Protein AF-Q6DFZ6-F1 (afdb_monomer)

InterPro domains:
  IPR004963 Pectinacetylesterase/NOTUM [PF03283] (20-131)
  IPR004963 Pectinacetylesterase/NOTUM [PTHR21562] (11-129)

Mean predicted aligned error: 8.07 Å

pLDDT: mean 88.25, std 15.19, range [43.28, 98.81]

Sequence (139 aa):
MAQVKSLAQSLYPCSSQRLEHQMKLQILKNSSVTCNDGTPAGYYIKESRGSRRWLVFLEGGWYCFSKHTCDSRYESMRRLMSSSNWPPTRTGTGILSPQPEENPHWWNANTVFVPYCSSDVWSGSTPKTDQRGHQGALN

Foldseek 3Di:
DVVVVVVCVVCVVVVVVVVLQWFFKDFDPPQQCFFLQSGTFTKTKRDQPVDPAEAEAEDDDAAADAPVRLVVCCVVPVQQRHPPPPDRIDHQFQCGGLDCVRNVDCNNHIYMYGRHRLRQRPPQDDGDDPVQRSNSSHD

Radius of gyration: 19.07 Å; Cα contacts (8 Å, |Δi|>4): 244; chains: 1; bounding box: 37×31×64 Å

Organism: Danio rerio (NCBI:txid7955)

Secondary structure (DSSP, 8-state):
-HHHHHHHHHHHHHHHHHHHTEEEEEE-S-TTSB-TTSPBPEEEEE--TT---EEEEEP------SHHHHHHHHHHHGGGT-STT--SEEE--GGG---TTT-TTTTTSEEEEE---SSSTT----PPPGGGGGGGG--

Structure (mmCIF, N/CA/C/O backbone):
data_AF-Q6DFZ6-F1
#
_entry.id   AF-Q6DFZ6-F1
#
loop_
_atom_site.group_PDB
_atom_site.id
_atom_site.type_symbol
_atom_site.label_atom_id
_atom_site.label_alt_id
_atom_site.label_comp_id
_atom_site.label_asym_id
_atom_site.label_entity_id
_atom_site.label_seq_id
_atom_site.pdbx_PDB_ins_code
_atom_site.Cartn_x
_atom_site.Cartn_y
_atom_site.Cartn_z
_atom_site.occupancy
_atom_site.B_iso_or_equiv
_atom_site.auth_seq_id
_atom_site.auth_comp_id
_atom_site.auth_asym_id
_atom_site.auth_atom_id
_atom_site.pdbx_PDB_model_num
ATOM 1 N N . MET A 1 1 ? 10.653 10.347 45.893 1.00 60.94 1 MET A N 1
ATOM 2 C CA . MET A 1 1 ? 10.214 9.240 45.003 1.00 60.94 1 MET A CA 1
ATOM 3 C C . MET A 1 1 ? 8.700 9.182 44.747 1.00 60.94 1 MET A C 1
ATOM 5 O O . MET A 1 1 ? 8.321 8.738 43.671 1.00 60.94 1 MET A O 1
ATOM 9 N N . ALA A 1 2 ? 7.823 9.630 45.659 1.00 64.31 2 ALA A N 1
ATOM 10 C CA . ALA A 1 2 ? 6.364 9.565 45.461 1.00 64.31 2 ALA A CA 1
ATOM 11 C C . ALA A 1 2 ? 5.830 10.435 44.297 1.00 64.31 2 ALA A C 1
ATOM 13 O O . ALA A 1 2 ? 4.996 9.971 43.524 1.00 64.31 2 ALA A O 1
ATOM 14 N N . GLN A 1 3 ? 6.362 11.650 44.107 1.00 66.44 3 GLN A N 1
ATOM 15 C CA . GLN A 1 3 ? 5.963 12.542 43.001 1.00 66.44 3 GLN A CA 1
ATOM 16 C C . GLN A 1 3 ? 6.238 11.954 41.608 1.00 66.44 3 GLN A C 1
ATOM 18 O O . GLN A 1 3 ? 5.398 12.062 40.722 1.00 66.44 3 GLN A O 1
ATOM 23 N N . VAL A 1 4 ? 7.377 11.277 41.423 1.00 70.12 4 VAL A N 1
ATOM 24 C CA . VAL A 1 4 ? 7.736 10.665 40.131 1.00 70.12 4 VAL A CA 1
ATOM 25 C C . VAL A 1 4 ? 6.800 9.497 39.796 1.00 70.12 4 VAL A C 1
ATOM 27 O O . VAL A 1 4 ? 6.391 9.348 38.649 1.00 70.12 4 VAL A O 1
ATOM 30 N N . LYS A 1 5 ? 6.394 8.704 40.801 1.00 66.62 5 LYS A N 1
ATOM 31 C CA . LYS A 1 5 ? 5.416 7.617 40.618 1.00 66.62 5 LYS A CA 1
ATOM 3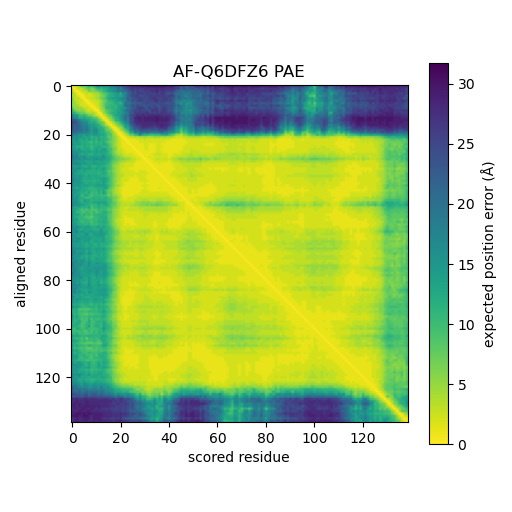2 C C . LYS A 1 5 ? 4.026 8.141 40.241 1.00 66.62 5 LYS A C 1
ATOM 34 O O . LYS A 1 5 ? 3.402 7.564 39.358 1.00 66.62 5 LYS A O 1
ATOM 39 N N . SER A 1 6 ? 3.577 9.236 40.859 1.00 73.50 6 SER A N 1
ATOM 40 C CA . SER A 1 6 ? 2.298 9.887 40.532 1.00 73.50 6 SER A CA 1
ATOM 41 C C . SER A 1 6 ? 2.271 10.403 39.087 1.00 73.50 6 SER A C 1
ATOM 43 O O . SER A 1 6 ? 1.337 10.109 38.343 1.00 73.50 6 SER A O 1
ATOM 45 N N . LEU A 1 7 ? 3.344 11.073 38.645 1.00 72.69 7 LEU A N 1
ATOM 46 C CA . LEU A 1 7 ? 3.458 11.561 37.268 1.00 72.69 7 LEU A CA 1
ATOM 47 C C . LEU A 1 7 ? 3.522 10.412 36.245 1.00 72.69 7 LEU A C 1
ATOM 49 O O . LEU A 1 7 ? 2.912 10.479 35.184 1.00 72.69 7 LEU A O 1
ATOM 53 N N . ALA A 1 8 ? 4.226 9.323 36.567 1.00 71.06 8 ALA A N 1
ATOM 54 C CA . ALA A 1 8 ? 4.267 8.145 35.704 1.00 71.06 8 ALA A CA 1
ATOM 55 C C . ALA A 1 8 ? 2.888 7.467 35.575 1.00 71.06 8 ALA A C 1
ATOM 57 O O . ALA A 1 8 ? 2.529 7.015 34.490 1.00 71.06 8 ALA A O 1
ATOM 58 N N . GLN A 1 9 ? 2.101 7.426 36.656 1.00 70.31 9 GLN A N 1
ATOM 59 C CA . GLN A 1 9 ? 0.745 6.867 36.651 1.00 70.31 9 GLN A CA 1
ATOM 60 C C . GLN A 1 9 ? -0.254 7.737 35.880 1.00 70.31 9 GLN A C 1
ATOM 62 O O . GLN A 1 9 ? -1.108 7.185 35.193 1.00 70.31 9 GLN A O 1
ATOM 67 N N . SER A 1 10 ? -0.143 9.068 35.936 1.00 73.69 10 SER A N 1
ATOM 68 C CA . SER A 1 10 ? -1.035 9.961 35.180 1.00 73.69 10 SER A CA 1
ATOM 69 C C . SER A 1 10 ? -0.744 9.978 33.676 1.00 73.69 10 SER A C 1
ATOM 71 O O . SER A 1 10 ? -1.653 10.191 32.877 1.00 73.69 10 SER A O 1
ATOM 73 N N . LEU A 1 11 ? 0.502 9.712 33.272 1.00 67.56 11 LEU A N 1
ATOM 74 C CA . LEU A 1 11 ? 0.910 9.656 31.863 1.00 67.56 11 LEU A CA 1
ATOM 75 C C . LEU A 1 11 ? 0.670 8.288 31.206 1.00 67.56 11 LEU A C 1
ATOM 77 O O . LEU A 1 11 ? 0.558 8.211 29.981 1.00 67.56 11 LEU A O 1
ATOM 81 N N . TYR A 1 12 ? 0.568 7.218 31.997 1.00 63.16 12 TYR A N 1
ATOM 82 C CA . TYR A 1 12 ? 0.369 5.850 31.505 1.00 63.16 12 TYR A CA 1
ATOM 83 C C . TYR A 1 12 ? -0.879 5.669 30.612 1.00 63.16 12 TYR A C 1
ATOM 85 O O . TYR A 1 12 ? -0.760 5.044 29.558 1.00 63.16 12 TYR A O 1
ATOM 93 N N . PRO A 1 13 ? -2.061 6.229 30.948 1.00 61.94 13 PRO A N 1
ATOM 94 C CA . PRO A 1 13 ? -3.247 6.147 30.091 1.00 61.94 13 PRO A CA 1
ATOM 95 C C . PRO A 1 13 ? -3.034 6.818 28.730 1.00 61.94 13 PRO A C 1
ATOM 97 O O . PRO A 1 13 ? -3.484 6.313 27.705 1.00 61.94 13 PRO A O 1
ATOM 100 N N . CYS A 1 14 ? -2.302 7.933 28.713 1.00 60.66 14 CYS A N 1
ATOM 101 C CA . CYS A 1 14 ? -2.057 8.719 27.508 1.00 60.66 14 CYS A CA 1
ATOM 102 C C . CYS A 1 14 ? -1.072 8.005 26.561 1.00 60.66 14 CYS A C 1
ATOM 104 O O . CYS A 1 14 ? -1.251 8.002 25.341 1.00 60.66 14 CYS A O 1
ATOM 106 N N . SER A 1 15 ? -0.052 7.334 27.113 1.00 61.53 15 SER A N 1
ATOM 107 C CA . SER A 1 15 ? 0.894 6.541 26.315 1.00 61.53 15 SER A CA 1
ATOM 108 C C . SER A 1 15 ? 0.272 5.249 25.776 1.00 61.53 15 SER A C 1
ATOM 110 O O . SER A 1 15 ? 0.500 4.914 24.611 1.00 61.53 15 SER A O 1
ATOM 112 N N . SER A 1 16 ? -0.550 4.560 26.576 1.00 61.72 16 SER A N 1
ATOM 113 C CA . SER A 1 16 ? -1.271 3.350 26.154 1.00 61.72 16 SER A CA 1
ATOM 114 C C . SER A 1 16 ? -2.266 3.656 25.031 1.00 61.72 16 SER A C 1
ATOM 116 O O . SER A 1 16 ? -2.225 2.996 23.990 1.00 61.72 16 SER A O 1
ATOM 118 N N . GLN A 1 17 ? -3.056 4.729 25.167 1.00 61.62 17 GLN A N 1
ATOM 119 C CA . GLN A 1 17 ? -3.953 5.177 24.103 1.00 61.62 17 GLN A CA 1
ATOM 120 C C . GLN A 1 17 ? -3.183 5.412 22.805 1.00 61.62 17 GLN A C 1
ATOM 122 O O . GLN A 1 17 ? -3.594 4.946 21.748 1.00 61.62 17 GLN A O 1
ATOM 127 N N . ARG A 1 18 ? -2.030 6.087 22.844 1.00 62.34 18 ARG A N 1
ATOM 128 C CA . ARG A 1 18 ? -1.259 6.374 21.625 1.00 62.34 18 ARG A CA 1
ATOM 129 C C . ARG A 1 18 ? -0.827 5.109 20.870 1.00 62.34 18 ARG A C 1
ATOM 131 O O . ARG A 1 18 ? -0.789 5.137 19.643 1.00 62.34 18 ARG A O 1
ATOM 138 N N . LEU A 1 19 ? -0.537 4.018 21.582 1.00 65.81 19 LEU A N 1
ATOM 139 C CA . LEU A 1 19 ? -0.213 2.709 21.001 1.00 65.81 19 LEU A CA 1
ATOM 140 C C . LEU A 1 19 ? -1.440 2.007 20.403 1.00 65.81 19 LEU A C 1
ATOM 142 O O . LEU A 1 19 ? -1.327 1.412 19.332 1.00 65.81 19 LEU A O 1
ATOM 146 N N . GLU A 1 20 ? -2.611 2.107 21.037 1.00 74.25 20 GLU A N 1
ATOM 147 C CA . GLU A 1 20 ? -3.862 1.542 20.500 1.00 74.25 20 GLU A CA 1
ATOM 148 C C . GLU A 1 20 ? -4.326 2.227 19.208 1.00 74.25 20 GLU A C 1
ATOM 150 O O . GLU A 1 20 ? -4.959 1.602 18.357 1.00 74.25 20 GLU A O 1
ATOM 155 N N . HIS A 1 21 ? -3.970 3.499 19.024 1.00 85.12 21 HIS A N 1
ATOM 156 C CA . HIS A 1 21 ? -4.331 4.276 17.839 1.00 85.12 21 HIS A CA 1
ATOM 157 C C . HIS A 1 21 ? -3.427 4.023 16.621 1.00 85.12 21 HIS A C 1
ATOM 159 O O . HIS A 1 21 ? -3.709 4.547 15.540 1.00 85.12 21 HIS A O 1
ATOM 165 N N . GLN A 1 22 ? -2.350 3.240 16.755 1.00 94.50 22 GLN A N 1
ATOM 166 C CA . GLN A 1 22 ? -1.463 2.954 15.630 1.00 94.50 22 GLN A CA 1
ATOM 167 C C . GLN A 1 22 ? -2.017 1.862 14.711 1.00 94.50 22 GLN A C 1
ATOM 169 O O . GLN A 1 22 ? -2.507 0.822 15.148 1.00 94.50 22 GLN A O 1
ATOM 174 N N . MET A 1 23 ? -1.856 2.076 13.409 1.00 97.56 23 MET A N 1
ATOM 175 C CA . MET A 1 23 ? -2.111 1.071 12.387 1.00 97.56 23 MET A CA 1
ATOM 176 C C . MET A 1 23 ? -0.944 0.082 12.367 1.00 97.56 23 MET A C 1
ATOM 178 O O . MET A 1 23 ? 0.217 0.497 12.359 1.00 97.56 23 MET A O 1
ATOM 182 N N . LYS A 1 24 ? -1.233 -1.219 12.347 1.00 97.88 24 LYS A N 1
ATOM 183 C CA . LYS A 1 24 ? -0.231 -2.296 12.371 1.00 97.88 24 LYS A CA 1
ATOM 184 C C . LYS A 1 24 ? 0.032 -2.819 10.967 1.00 97.88 24 LYS A C 1
ATOM 186 O O . LYS A 1 24 ? -0.919 -3.027 10.217 1.00 97.88 24 LYS A O 1
ATOM 191 N N . LEU A 1 25 ? 1.298 -3.042 10.630 1.00 98.50 25 LEU A N 1
ATOM 192 C CA . LEU A 1 25 ? 1.699 -3.620 9.352 1.00 98.50 25 LEU A CA 1
ATOM 193 C C . LEU A 1 25 ? 1.271 -5.087 9.250 1.00 98.50 25 LEU A C 1
ATOM 195 O O . LEU A 1 25 ? 1.479 -5.872 10.172 1.00 98.50 25 LEU A O 1
ATOM 199 N N . GLN A 1 26 ? 0.718 -5.452 8.100 1.00 98.44 26 GLN A N 1
ATOM 200 C CA . GLN A 1 26 ? 0.416 -6.815 7.689 1.00 98.44 26 GLN A CA 1
ATOM 201 C C . GLN A 1 26 ? 1.027 -7.046 6.308 1.00 98.44 26 GLN A C 1
ATOM 203 O O . GLN A 1 26 ? 0.630 -6.420 5.324 1.00 98.44 26 GLN A O 1
ATOM 208 N N . ILE A 1 27 ? 2.008 -7.944 6.238 1.00 98.31 27 ILE A N 1
ATOM 209 C CA . ILE A 1 27 ? 2.565 -8.406 4.964 1.00 98.31 27 ILE A CA 1
ATOM 210 C C . ILE A 1 27 ? 1.599 -9.417 4.345 1.00 98.31 27 ILE A C 1
ATOM 212 O O . ILE A 1 27 ? 1.002 -10.236 5.052 1.00 98.31 27 ILE A O 1
ATOM 216 N N . LEU A 1 28 ? 1.417 -9.356 3.026 1.00 98.06 28 LEU A N 1
ATOM 217 C CA . LEU A 1 28 ? 0.546 -10.288 2.320 1.00 98.06 28 LEU A CA 1
ATOM 218 C C . LEU A 1 28 ? 1.050 -11.724 2.490 1.00 98.06 28 LEU A C 1
ATOM 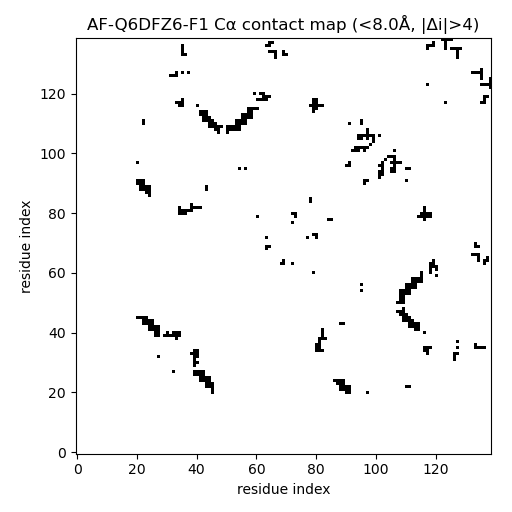220 O O . LEU A 1 28 ? 2.227 -12.018 2.300 1.00 98.06 28 LEU A O 1
ATOM 224 N N . LYS A 1 29 ? 0.127 -12.641 2.802 1.00 97.44 29 LYS A N 1
ATOM 225 C CA . LYS A 1 29 ? 0.435 -14.078 2.897 1.00 97.44 29 LYS A CA 1
ATOM 226 C C . LYS A 1 29 ? 0.876 -14.661 1.556 1.00 97.44 29 LYS A C 1
ATOM 228 O O . LYS A 1 29 ? 1.673 -15.591 1.530 1.00 97.44 29 LYS A O 1
ATOM 233 N N . ASN A 1 30 ? 0.337 -14.133 0.456 1.00 95.19 30 ASN A N 1
ATOM 234 C CA . ASN A 1 30 ? 0.775 -14.507 -0.878 1.00 95.19 30 ASN A CA 1
ATOM 235 C C . ASN A 1 30 ? 2.037 -13.716 -1.250 1.00 95.19 30 ASN A C 1
ATOM 237 O O . ASN A 1 30 ? 1.946 -12.558 -1.658 1.00 95.19 30 ASN A O 1
ATOM 241 N N . SER A 1 31 ? 3.200 -14.355 -1.132 1.00 92.50 31 SER A N 1
ATOM 242 C CA . SER A 1 31 ? 4.498 -13.757 -1.459 1.00 92.50 31 SER A CA 1
ATOM 243 C C . SER A 1 31 ? 4.714 -13.515 -2.955 1.00 92.50 31 SER A C 1
ATOM 245 O O . SER A 1 31 ? 5.674 -12.838 -3.310 1.00 92.50 31 SER A O 1
ATOM 247 N N . SER A 1 32 ? 3.831 -14.009 -3.835 1.00 92.56 32 SER A N 1
ATOM 248 C CA . SER A 1 32 ? 3.885 -13.696 -5.268 1.00 92.56 32 SER A CA 1
ATOM 249 C C . SER A 1 32 ? 3.427 -12.268 -5.588 1.00 92.56 32 SER A C 1
ATOM 251 O O . SER A 1 32 ? 3.603 -11.813 -6.715 1.00 92.56 32 SER A O 1
ATOM 253 N N . VAL A 1 33 ? 2.799 -11.574 -4.632 1.00 95.19 33 VAL A N 1
ATOM 254 C CA . VAL A 1 33 ? 2.345 -10.187 -4.779 1.00 95.19 33 VAL A CA 1
ATOM 255 C C . VAL A 1 33 ? 3.404 -9.270 -4.175 1.00 95.19 33 VAL A C 1
ATOM 257 O O . VAL A 1 33 ? 3.514 -9.138 -2.953 1.00 95.19 33 VAL A O 1
ATOM 260 N N . THR A 1 34 ? 4.213 -8.663 -5.039 1.00 96.31 34 THR A N 1
ATOM 261 C CA . THR A 1 34 ? 5.455 -7.993 -4.643 1.00 96.31 34 THR A CA 1
ATOM 262 C C . THR A 1 34 ? 5.474 -6.506 -4.980 1.00 96.31 34 THR A C 1
ATOM 264 O O . THR A 1 34 ? 4.804 -6.048 -5.900 1.00 96.31 34 THR A O 1
ATOM 267 N N . CYS A 1 35 ? 6.325 -5.768 -4.274 1.00 96.81 35 CYS A N 1
ATOM 268 C CA . CYS A 1 35 ? 6.808 -4.451 -4.669 1.00 96.81 35 CYS A CA 1
ATOM 269 C C . CYS A 1 35 ? 7.766 -4.538 -5.878 1.00 96.81 35 CYS A C 1
ATOM 271 O O . CYS A 1 35 ? 8.143 -5.630 -6.316 1.00 96.81 35 CYS A O 1
ATOM 273 N N . ASN A 1 36 ? 8.210 -3.389 -6.403 1.00 94.94 36 ASN A N 1
ATOM 274 C CA . ASN A 1 36 ? 9.103 -3.318 -7.571 1.00 94.94 36 ASN A CA 1
ATOM 275 C C . ASN A 1 36 ? 10.428 -4.083 -7.411 1.00 94.94 36 ASN A C 1
ATOM 277 O O . ASN A 1 36 ? 10.991 -4.569 -8.395 1.00 94.94 36 ASN A O 1
ATOM 281 N N . ASP A 1 37 ? 10.975 -4.158 -6.199 1.00 94.12 37 ASP A N 1
ATOM 282 C CA . ASP A 1 37 ? 12.228 -4.869 -5.936 1.00 94.12 37 ASP A CA 1
ATOM 283 C C . ASP A 1 37 ? 12.053 -6.383 -5.733 1.00 94.12 37 ASP A C 1
ATOM 285 O O . ASP A 1 37 ? 13.041 -7.115 -5.814 1.00 94.12 37 ASP A O 1
ATOM 289 N N . GLY A 1 38 ? 10.814 -6.867 -5.599 1.00 93.62 38 GLY A N 1
ATOM 290 C CA . GLY A 1 38 ? 10.475 -8.268 -5.336 1.00 93.62 38 GLY A CA 1
ATOM 291 C C . GLY A 1 38 ? 10.173 -8.576 -3.866 1.00 93.62 38 GLY A C 1
ATOM 292 O O . GLY A 1 38 ? 9.825 -9.707 -3.543 1.00 93.62 38 GLY A O 1
ATOM 293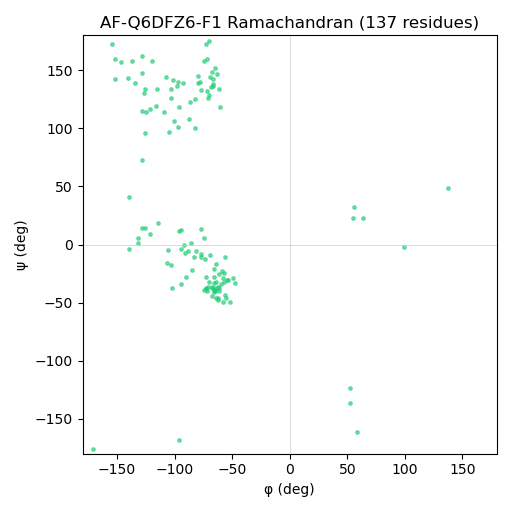 N N . THR A 1 39 ? 10.276 -7.598 -2.966 1.00 96.00 39 THR A N 1
ATOM 294 C CA . THR A 1 39 ? 9.829 -7.762 -1.574 1.00 96.00 39 THR A CA 1
ATOM 295 C C . THR A 1 39 ? 8.305 -7.905 -1.506 1.00 96.00 39 THR A C 1
ATOM 297 O O . THR A 1 39 ? 7.604 -7.348 -2.353 1.00 96.00 39 THR A O 1
ATOM 300 N N . PRO A 1 40 ? 7.749 -8.653 -0.536 1.00 96.50 40 PRO A N 1
ATOM 301 C CA . PRO A 1 40 ? 6.308 -8.864 -0.464 1.00 96.50 40 PRO A CA 1
ATOM 302 C C . PRO A 1 40 ? 5.586 -7.553 -0.133 1.00 96.50 40 PRO A C 1
ATOM 304 O O . PRO A 1 40 ? 6.009 -6.803 0.753 1.00 96.50 40 PRO A O 1
ATOM 307 N N . ALA A 1 41 ? 4.487 -7.280 -0.834 1.00 97.69 41 ALA A N 1
ATOM 308 C CA . ALA A 1 41 ? 3.645 -6.127 -0.545 1.00 97.69 41 ALA A CA 1
ATOM 309 C C . ALA A 1 41 ? 2.840 -6.338 0.754 1.00 97.69 41 ALA A C 1
ATOM 311 O O . ALA A 1 41 ? 2.826 -7.417 1.355 1.00 97.69 41 ALA A O 1
ATOM 312 N N . GLY A 1 42 ? 2.156 -5.293 1.212 1.00 98.38 42 GLY A N 1
ATOM 313 C CA . GLY A 1 42 ? 1.418 -5.314 2.470 1.00 98.38 42 GLY A CA 1
ATOM 314 C C . GLY A 1 42 ? 0.550 -4.081 2.660 1.00 98.38 42 GLY A C 1
ATOM 315 O O . GLY A 1 42 ? 0.448 -3.225 1.783 1.00 98.38 42 GLY A O 1
ATOM 316 N N . TYR A 1 43 ? -0.081 -3.998 3.821 1.00 98.75 43 TYR A N 1
ATOM 317 C CA . TYR A 1 43 ? -0.921 -2.876 4.218 1.00 98.75 43 TYR A CA 1
ATOM 318 C C . TYR A 1 43 ? -0.825 -2.651 5.724 1.00 98.75 43 TYR A C 1
ATOM 320 O O . TYR A 1 43 ? -0.498 -3.555 6.488 1.00 98.75 43 TYR A O 1
ATOM 328 N N . TYR A 1 44 ? -1.134 -1.440 6.166 1.00 98.69 44 TYR A N 1
ATOM 329 C CA . TYR A 1 44 ? -1.331 -1.124 7.574 1.00 98.69 44 TYR A CA 1
ATOM 330 C C . TYR A 1 44 ? -2.817 -1.152 7.892 1.00 98.69 44 TYR A C 1
ATOM 332 O O . TYR A 1 44 ? -3.610 -0.652 7.099 1.00 98.69 44 TYR A O 1
ATOM 340 N N . ILE A 1 45 ? -3.198 -1.682 9.051 1.00 98.31 45 ILE A N 1
ATOM 341 C CA . ILE A 1 45 ? -4.599 -1.771 9.475 1.00 98.31 45 ILE A CA 1
ATOM 342 C C . ILE A 1 45 ? -4.788 -1.323 10.924 1.00 98.31 45 ILE A C 1
ATOM 344 O O . ILE A 1 45 ? -3.993 -1.665 11.803 1.00 98.31 45 ILE A O 1
ATOM 348 N N . LYS A 1 46 ? -5.868 -0.582 11.177 1.00 97.19 46 LYS A N 1
ATOM 349 C CA . LYS A 1 46 ? -6.428 -0.344 12.510 1.00 97.19 46 LYS A CA 1
ATOM 350 C C . LYS A 1 46 ? -7.896 -0.752 12.494 1.00 97.19 46 LYS A C 1
ATOM 352 O O . LYS A 1 46 ? -8.721 -0.163 11.796 1.00 97.19 46 LYS A O 1
ATOM 357 N N . GLU A 1 47 ? -8.206 -1.789 13.259 1.00 96.00 47 GLU A N 1
ATOM 358 C CA . GLU A 1 47 ? -9.563 -2.314 13.369 1.00 96.00 47 GLU A CA 1
ATOM 359 C C . GLU A 1 47 ? -10.403 -1.458 14.324 1.00 96.00 47 GLU A C 1
ATOM 361 O O . GLU A 1 47 ? -9.926 -0.976 15.352 1.00 96.00 47 GLU A O 1
ATOM 366 N N . SER A 1 48 ? -11.686 -1.318 14.006 1.00 95.44 48 SER A N 1
ATOM 367 C CA . SER A 1 48 ? -12.727 -0.880 14.927 1.00 95.44 48 SER A CA 1
ATOM 368 C C . SER A 1 48 ? -13.835 -1.928 14.923 1.00 95.44 48 SER A C 1
ATOM 370 O O . SER A 1 48 ? -14.715 -1.930 14.062 1.00 95.44 48 SER A O 1
ATOM 372 N N . ARG A 1 49 ? -13.784 -2.851 15.894 1.00 92.12 49 ARG A N 1
ATOM 373 C CA . ARG A 1 49 ? -14.646 -4.050 15.949 1.00 92.12 49 ARG A CA 1
ATOM 374 C C . ARG A 1 49 ? -16.150 -3.749 15.984 1.00 92.12 49 ARG A C 1
ATOM 376 O O . ARG A 1 49 ? -16.941 -4.600 15.600 1.00 92.12 49 ARG A O 1
ATOM 383 N N . GLY A 1 50 ? -16.548 -2.556 16.427 1.00 92.06 50 GLY A N 1
ATOM 384 C CA . GLY A 1 50 ? -17.950 -2.116 16.436 1.00 92.06 50 GLY A CA 1
ATOM 385 C C . GLY A 1 50 ? -18.405 -1.428 15.145 1.00 92.06 50 GLY A C 1
ATOM 386 O O . GLY A 1 50 ? -19.580 -1.093 15.004 1.00 92.06 50 GLY A O 1
ATOM 387 N N . SER A 1 51 ? -17.494 -1.183 14.205 1.00 96.19 51 SER A N 1
ATOM 388 C CA . SER A 1 51 ? -17.760 -0.401 13.005 1.00 96.19 51 SER A CA 1
ATOM 389 C C . SER A 1 51 ? -17.929 -1.279 11.778 1.00 96.19 51 SER A C 1
ATOM 391 O O . SER A 1 51 ? -17.116 -2.154 11.494 1.00 96.19 51 SER A O 1
ATOM 393 N N . ARG A 1 52 ? -18.971 -0.990 10.995 1.00 97.94 52 ARG A N 1
ATOM 394 C CA . ARG A 1 52 ? -19.209 -1.617 9.683 1.00 97.94 52 ARG A CA 1
ATOM 395 C C . ARG A 1 52 ? -18.595 -0.827 8.524 1.00 97.94 52 ARG A C 1
ATOM 397 O O . ARG A 1 52 ? -18.746 -1.226 7.374 1.00 97.94 52 ARG A O 1
ATOM 404 N N . ARG A 1 53 ? -17.946 0.306 8.808 1.00 97.94 53 ARG A N 1
ATOM 405 C CA . ARG A 1 53 ? -17.328 1.169 7.793 1.00 97.94 53 ARG A CA 1
ATOM 406 C C . ARG A 1 53 ? -15.868 0.782 7.605 1.00 97.94 53 ARG A C 1
ATOM 408 O O . ARG A 1 53 ? -15.167 0.529 8.587 1.00 97.94 53 ARG A O 1
ATOM 415 N N . TRP A 1 54 ? -15.435 0.775 6.351 1.00 98.25 54 TRP A N 1
ATOM 416 C CA . TRP A 1 54 ? -14.064 0.500 5.942 1.00 98.25 54 TRP A CA 1
ATOM 417 C C . TRP A 1 54 ? -13.561 1.643 5.072 1.00 98.25 54 TRP A C 1
ATOM 419 O O . TRP A 1 54 ? -14.257 2.076 4.155 1.00 98.25 54 TRP A O 1
ATOM 429 N N . LEU A 1 55 ? -12.354 2.113 5.362 1.00 98.19 55 LEU A N 1
ATOM 430 C CA . LEU A 1 55 ? -11.641 3.095 4.561 1.00 98.19 55 LEU A CA 1
ATOM 431 C C . LEU A 1 55 ? -10.311 2.487 4.127 1.00 98.19 55 LEU A C 1
ATOM 433 O O . LEU A 1 55 ? -9.467 2.189 4.969 1.00 98.19 55 LEU A O 1
ATOM 437 N N . VAL A 1 56 ? -10.138 2.315 2.819 1.00 98.44 56 VAL A N 1
ATOM 438 C CA . VAL A 1 56 ? -8.893 1.835 2.213 1.00 98.44 56 VAL A CA 1
ATOM 439 C C . VAL A 1 56 ? -8.246 3.004 1.485 1.00 98.44 56 VAL A C 1
ATOM 441 O O . VAL A 1 56 ? -8.804 3.526 0.524 1.00 98.44 56 VAL A O 1
ATOM 444 N N . PHE A 1 57 ? -7.086 3.435 1.968 1.00 98.62 57 PHE A N 1
ATOM 445 C CA . PHE A 1 57 ? -6.328 4.543 1.406 1.00 98.62 57 PHE A CA 1
ATOM 446 C C . PHE A 1 57 ? -5.144 4.018 0.599 1.00 98.62 57 PHE A C 1
ATOM 448 O O . PHE A 1 57 ? -4.322 3.264 1.123 1.00 98.62 57 PHE A O 1
ATOM 455 N N . LEU A 1 58 ? -5.052 4.446 -0.657 1.00 98.69 58 LEU A N 1
ATOM 456 C CA . LEU A 1 58 ? -3.943 4.131 -1.548 1.00 98.69 58 LEU A CA 1
ATOM 457 C C . LEU A 1 58 ? -2.932 5.280 -1.508 1.00 98.69 58 LEU A C 1
ATOM 459 O O . LEU A 1 58 ? -3.273 6.416 -1.841 1.00 98.69 58 LEU A O 1
ATOM 463 N N . GLU A 1 59 ? -1.699 5.006 -1.076 1.00 98.69 59 GLU A N 1
ATOM 464 C CA . GLU A 1 59 ? -0.641 6.019 -1.090 1.00 98.69 59 GLU A CA 1
ATOM 465 C C . GLU A 1 59 ? -0.341 6.465 -2.535 1.00 98.69 59 GLU A C 1
ATOM 467 O O . GLU A 1 59 ? -0.461 5.699 -3.492 1.00 98.69 59 GLU A O 1
ATOM 472 N N . GLY A 1 60 ? 0.027 7.736 -2.699 1.00 98.12 60 GLY A N 1
ATOM 473 C CA . GLY A 1 60 ? 0.526 8.265 -3.965 1.00 98.12 60 GLY A CA 1
ATOM 474 C C . GLY A 1 60 ? 2.054 8.287 -4.024 1.00 98.12 60 GLY A C 1
ATOM 475 O O . GLY A 1 60 ? 2.752 7.767 -3.156 1.00 98.12 60 GLY A O 1
ATOM 476 N N . GLY A 1 61 ? 2.591 8.973 -5.033 1.00 97.38 61 GLY A N 1
ATOM 477 C CA . GLY A 1 61 ? 4.025 9.265 -5.113 1.00 97.38 61 GLY A CA 1
ATOM 478 C C . GLY A 1 61 ? 4.628 9.079 -6.498 1.00 97.38 61 GLY A C 1
ATOM 479 O O . GLY A 1 61 ? 5.682 8.457 -6.604 1.00 97.38 61 GLY A O 1
ATOM 480 N N . TRP A 1 62 ? 3.997 9.626 -7.546 1.00 97.12 62 TRP A N 1
ATOM 481 C CA . TRP A 1 62 ? 4.476 9.533 -8.938 1.00 97.12 62 TRP A CA 1
ATOM 482 C C . TRP A 1 62 ? 4.624 8.089 -9.444 1.00 97.12 62 TRP A C 1
ATOM 484 O O . TRP A 1 62 ? 3.971 7.190 -8.933 1.00 97.12 62 TRP A O 1
ATOM 494 N N . TYR A 1 63 ? 5.386 7.864 -10.507 1.00 96.38 63 TYR A N 1
ATOM 495 C CA . TYR A 1 63 ? 5.587 6.567 -11.150 1.00 9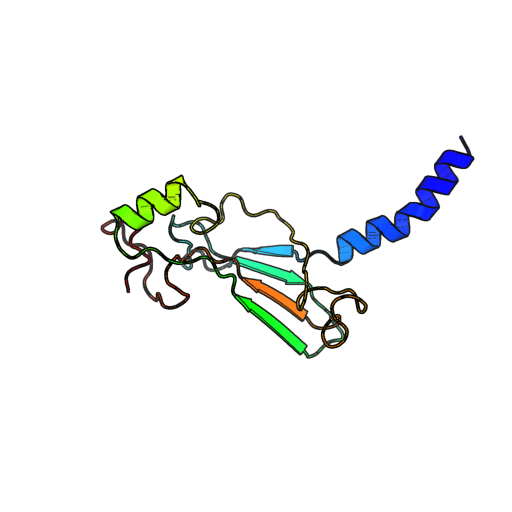6.38 63 TYR A CA 1
ATOM 496 C C . TYR A 1 63 ? 6.942 6.556 -11.870 1.00 96.38 63 TYR A C 1
ATOM 498 O O . TYR A 1 63 ? 7.622 7.583 -11.939 1.00 96.38 63 TYR A O 1
ATOM 506 N N . CYS A 1 64 ? 7.352 5.400 -12.385 1.00 95.62 64 CYS A N 1
ATOM 507 C CA . CYS A 1 64 ? 8.477 5.280 -13.311 1.00 95.62 64 CYS A CA 1
ATOM 508 C C . CYS A 1 64 ? 8.030 4.489 -14.546 1.00 95.62 64 CYS A C 1
ATOM 510 O O . CYS A 1 64 ? 7.160 3.633 -14.449 1.00 95.62 64 CYS A O 1
ATOM 512 N N . PHE A 1 65 ? 8.587 4.803 -15.716 1.00 92.81 65 PHE A N 1
ATOM 513 C CA . PHE A 1 65 ? 8.060 4.323 -17.006 1.00 92.81 65 PHE A CA 1
ATOM 514 C C . PHE A 1 65 ? 9.139 3.742 -17.936 1.00 92.81 65 PHE A C 1
ATOM 516 O O . PHE A 1 65 ? 8.892 3.411 -19.091 1.00 92.81 65 PHE A O 1
ATOM 523 N N . SER A 1 66 ? 10.369 3.627 -17.449 1.00 90.69 66 SER A N 1
ATOM 524 C CA . SER A 1 66 ? 11.495 3.007 -18.147 1.00 90.69 66 SER A CA 1
ATOM 525 C C . SER A 1 66 ? 12.468 2.427 -17.128 1.00 90.69 66 SER A C 1
ATOM 527 O O . SER A 1 66 ? 12.490 2.878 -15.978 1.00 90.69 66 SER A O 1
ATOM 529 N N . LYS A 1 67 ? 13.321 1.482 -17.550 1.00 90.44 67 LYS A N 1
ATOM 530 C CA . LYS A 1 67 ? 14.351 0.901 -16.674 1.00 90.44 67 LYS A CA 1
ATOM 531 C C . LYS A 1 67 ? 15.190 1.992 -16.014 1.00 90.44 67 LYS A C 1
ATOM 533 O O . LYS A 1 67 ? 15.289 2.012 -14.797 1.00 90.44 67 LYS A O 1
ATOM 538 N N . HIS A 1 68 ? 15.691 2.936 -16.808 1.00 94.88 68 HIS A N 1
ATOM 539 C CA . HIS A 1 68 ? 16.505 4.038 -16.309 1.00 94.88 68 HIS A CA 1
ATOM 540 C C . HIS A 1 68 ? 15.771 4.866 -15.241 1.00 94.88 68 HIS A C 1
ATOM 542 O O . HIS A 1 68 ? 16.290 5.051 -14.146 1.00 94.88 68 HIS A O 1
ATOM 548 N N . THR A 1 69 ? 14.528 5.286 -15.509 1.00 95.69 69 THR A N 1
ATOM 549 C CA . THR A 1 69 ? 13.748 6.066 -14.529 1.00 95.69 69 THR A CA 1
ATOM 550 C C . THR A 1 69 ? 13.408 5.271 -13.267 1.00 95.69 69 THR A C 1
ATOM 552 O O . THR A 1 69 ? 13.338 5.851 -12.187 1.00 95.69 69 THR A O 1
ATOM 555 N N . CYS A 1 70 ? 13.197 3.955 -13.382 1.00 96.06 70 CYS A N 1
ATOM 556 C CA . CYS A 1 70 ? 12.924 3.094 -12.236 1.00 96.06 70 CYS A CA 1
ATOM 557 C C . CYS A 1 70 ? 14.187 2.841 -11.407 1.00 96.06 70 CYS A C 1
ATOM 559 O O . CYS A 1 70 ? 14.109 2.875 -10.185 1.00 96.06 70 CYS A O 1
ATOM 561 N N . ASP A 1 71 ? 15.346 2.664 -12.044 1.00 95.38 71 ASP A N 1
ATOM 562 C CA . ASP A 1 71 ? 16.632 2.530 -11.358 1.00 95.38 71 ASP A CA 1
ATOM 563 C C . ASP A 1 71 ? 16.949 3.826 -10.573 1.00 95.38 71 ASP A C 1
ATOM 565 O O . ASP A 1 71 ? 17.181 3.776 -9.366 1.00 95.38 71 ASP A O 1
ATOM 569 N N . SER A 1 72 ? 16.810 5.008 -11.194 1.00 96.81 72 SER A N 1
ATOM 570 C CA . SER A 1 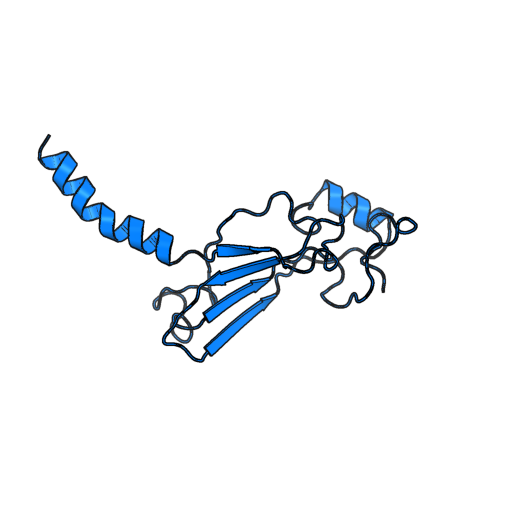72 ? 16.990 6.301 -10.503 1.00 96.81 72 SER A CA 1
ATOM 571 C C . SER A 1 72 ? 15.985 6.524 -9.367 1.00 96.81 72 SER A C 1
ATOM 573 O O . SER A 1 72 ? 16.315 7.091 -8.319 1.00 96.81 72 SER A O 1
ATOM 575 N N . ARG A 1 73 ? 14.737 6.074 -9.540 1.00 97.44 73 ARG A N 1
ATOM 576 C CA . ARG A 1 73 ? 13.724 6.111 -8.479 1.00 97.44 73 ARG A CA 1
ATOM 577 C C . ARG A 1 73 ? 14.075 5.163 -7.334 1.00 97.44 73 ARG A C 1
ATOM 579 O O . ARG A 1 73 ? 13.844 5.515 -6.181 1.00 97.44 73 ARG A O 1
ATOM 586 N N . TYR A 1 74 ? 14.646 3.997 -7.623 1.00 96.31 74 TYR A N 1
ATOM 587 C CA . TYR A 1 74 ? 15.042 3.032 -6.602 1.00 96.31 74 TYR A CA 1
ATOM 588 C C . TYR A 1 74 ? 16.175 3.580 -5.728 1.00 96.31 74 TYR A C 1
ATOM 590 O O . TYR A 1 74 ? 16.131 3.433 -4.508 1.00 96.31 74 TYR A O 1
ATOM 598 N N . GLU A 1 75 ? 17.134 4.285 -6.330 1.00 96.50 75 GLU A N 1
ATOM 599 C CA . GLU A 1 75 ? 18.232 4.945 -5.615 1.00 96.50 75 GLU A CA 1
ATOM 600 C C . GLU A 1 75 ? 17.753 6.116 -4.743 1.00 96.50 75 GLU A C 1
ATOM 602 O O . GLU A 1 75 ? 18.156 6.238 -3.587 1.00 96.50 75 GLU A O 1
ATOM 607 N N . SER A 1 76 ? 16.863 6.964 -5.267 1.00 97.00 76 SER A N 1
ATOM 608 C CA . SER A 1 76 ? 16.436 8.203 -4.593 1.00 97.00 76 SER A CA 1
ATOM 609 C C . SER A 1 76 ? 15.212 8.051 -3.680 1.00 97.00 76 SER A C 1
ATOM 611 O O . SER A 1 76 ? 15.048 8.807 -2.723 1.00 97.00 76 SER A O 1
ATOM 613 N N . MET A 1 77 ? 14.327 7.092 -3.959 1.00 97.06 77 MET A N 1
ATOM 614 C CA . MET A 1 77 ? 13.003 6.957 -3.335 1.00 97.06 77 MET A CA 1
ATOM 615 C C . MET A 1 77 ? 12.642 5.498 -3.023 1.00 97.06 77 MET A C 1
ATOM 617 O O . MET A 1 77 ? 11.485 5.093 -3.154 1.00 97.06 77 MET A O 1
ATOM 621 N N . ARG A 1 78 ? 13.606 4.705 -2.538 1.00 96.31 78 ARG A N 1
ATOM 622 C CA . ARG A 1 78 ? 13.454 3.261 -2.270 1.00 96.31 78 ARG A CA 1
ATOM 623 C C . ARG A 1 78 ? 12.192 2.859 -1.492 1.00 96.31 78 ARG A C 1
ATOM 625 O O . ARG A 1 78 ? 11.629 1.801 -1.758 1.00 96.31 78 ARG A O 1
ATOM 632 N N . ARG A 1 79 ? 11.702 3.703 -0.570 1.00 96.94 79 ARG A N 1
ATOM 633 C CA . ARG A 1 79 ? 10.464 3.455 0.206 1.00 96.94 79 ARG A CA 1
ATOM 634 C C . ARG A 1 79 ? 9.218 3.241 -0.667 1.00 96.94 79 ARG A C 1
ATOM 636 O O . ARG A 1 79 ? 8.260 2.641 -0.196 1.00 96.94 79 ARG A O 1
ATOM 643 N N . LEU A 1 80 ? 9.231 3.774 -1.893 1.00 97.81 80 LEU A N 1
ATOM 644 C CA . LEU A 1 80 ? 8.146 3.680 -2.872 1.00 97.81 80 LEU A CA 1
ATOM 645 C C . LEU A 1 80 ? 8.351 2.540 -3.883 1.00 97.81 80 LEU A C 1
ATOM 647 O O . LEU A 1 80 ? 7.687 2.502 -4.916 1.00 97.81 80 LEU A O 1
ATOM 651 N N . MET A 1 81 ? 9.308 1.649 -3.624 1.00 97.25 81 MET A N 1
ATOM 652 C CA . MET A 1 81 ? 9.666 0.529 -4.503 1.00 97.25 81 MET A CA 1
ATOM 653 C C . MET A 1 81 ? 9.969 -0.766 -3.733 1.00 97.25 81 MET A C 1
ATOM 655 O O . MET A 1 81 ? 10.234 -1.795 -4.349 1.00 97.25 81 MET A O 1
ATOM 659 N N . SER A 1 82 ? 9.958 -0.715 -2.398 1.00 96.94 82 SER A N 1
ATOM 660 C CA . SER A 1 82 ? 10.395 -1.794 -1.513 1.00 96.94 82 SER A CA 1
ATOM 661 C C . SER A 1 82 ? 9.661 -1.739 -0.178 1.00 96.94 82 SER A C 1
ATOM 663 O O . SER A 1 82 ? 9.454 -0.650 0.369 1.00 96.94 82 SER A O 1
ATOM 665 N N . SER A 1 83 ? 9.337 -2.908 0.376 1.00 97.75 83 SER A N 1
ATOM 666 C CA . SER A 1 83 ? 8.798 -3.051 1.730 1.00 97.75 83 SER A CA 1
ATOM 667 C C . SER A 1 83 ? 9.859 -3.342 2.798 1.00 97.75 83 SER A C 1
ATOM 669 O O . SER A 1 83 ? 9.531 -3.337 3.983 1.00 97.75 83 SER A O 1
ATOM 671 N N . SER A 1 84 ? 11.140 -3.517 2.434 1.00 97.19 84 SER A N 1
ATOM 672 C CA . SER A 1 84 ? 12.210 -3.916 3.373 1.00 97.19 84 SER A CA 1
ATOM 673 C C . SER A 1 84 ? 12.351 -3.019 4.606 1.00 97.19 84 SER A C 1
ATOM 675 O O . SER A 1 84 ? 12.763 -3.493 5.658 1.00 97.19 84 SER A O 1
ATOM 677 N N . ASN A 1 85 ? 12.029 -1.730 4.473 1.00 96.56 85 ASN A N 1
ATOM 678 C CA . ASN A 1 85 ? 12.231 -0.721 5.517 1.00 96.56 85 ASN A CA 1
ATOM 679 C C . ASN A 1 85 ? 10.910 -0.148 6.051 1.00 96.56 85 ASN A C 1
ATOM 681 O O . ASN A 1 85 ? 10.886 0.950 6.610 1.00 96.56 85 ASN A O 1
ATOM 685 N N . TRP A 1 86 ? 9.791 -0.839 5.833 1.00 98.25 86 TRP A N 1
ATOM 686 C CA . TRP A 1 86 ? 8.509 -0.400 6.369 1.00 98.25 86 TRP A CA 1
ATOM 687 C C . TRP A 1 86 ? 8.475 -0.565 7.895 1.00 98.25 86 TRP A C 1
ATOM 689 O O . TRP A 1 86 ? 8.775 -1.647 8.401 1.00 98.25 86 TRP A O 1
ATOM 699 N N . PRO A 1 87 ? 8.108 0.484 8.657 1.00 97.69 87 PRO A N 1
ATOM 700 C CA . PRO A 1 87 ? 7.985 0.368 10.104 1.00 97.69 87 PRO A CA 1
ATOM 701 C C . PRO A 1 87 ? 6.851 -0.602 10.473 1.00 97.69 87 PRO A C 1
ATOM 703 O O . PRO A 1 87 ? 5.871 -0.704 9.732 1.00 97.69 87 PRO A O 1
ATOM 706 N N . PRO A 1 88 ? 6.914 -1.275 11.633 1.00 97.50 88 PRO A N 1
ATOM 707 C CA . PRO A 1 88 ? 5.873 -2.215 12.058 1.00 97.50 88 PRO A CA 1
ATOM 708 C C . PRO A 1 88 ? 4.526 -1.529 12.325 1.00 97.50 88 PRO A C 1
ATOM 710 O O . PRO A 1 88 ? 3.479 -2.179 12.314 1.00 97.50 88 PRO A O 1
ATOM 713 N N . THR A 1 89 ? 4.542 -0.217 12.564 1.00 97.50 89 THR A N 1
ATOM 714 C CA . THR A 1 89 ? 3.347 0.585 12.798 1.00 97.50 89 THR A CA 1
ATOM 715 C C . THR A 1 89 ? 3.401 1.919 12.064 1.00 97.50 89 THR A C 1
ATOM 717 O O . THR A 1 89 ? 4.469 2.422 11.711 1.00 97.50 89 THR A O 1
ATOM 720 N N . ARG A 1 90 ? 2.224 2.503 11.830 1.00 96.38 90 ARG A N 1
ATOM 721 C CA . ARG A 1 90 ? 2.055 3.831 11.235 1.00 96.38 90 ARG A CA 1
ATOM 722 C C . ARG A 1 90 ? 0.911 4.566 11.926 1.00 96.38 90 ARG A C 1
ATOM 724 O O . ARG A 1 90 ? -0.094 3.962 12.289 1.00 96.38 90 ARG A O 1
ATOM 731 N N . THR A 1 91 ? 1.056 5.872 12.107 1.00 96.31 91 THR A N 1
ATOM 732 C CA . THR A 1 91 ? -0.025 6.719 12.626 1.00 96.31 91 THR A CA 1
ATOM 733 C C . THR A 1 91 ? -0.962 7.092 11.480 1.00 96.31 91 THR A C 1
ATOM 735 O O . THR A 1 91 ? -0.500 7.616 10.466 1.00 96.31 91 THR A O 1
ATOM 738 N N . GLY A 1 92 ? -2.259 6.820 11.633 1.00 96.06 92 GLY A N 1
ATOM 739 C CA . GLY A 1 92 ? -3.280 7.338 10.723 1.00 96.06 92 GLY A CA 1
ATOM 740 C C . GLY A 1 92 ? -3.473 8.837 10.951 1.00 96.06 92 GLY A C 1
ATOM 741 O O . GLY A 1 92 ? -3.592 9.262 12.096 1.00 96.06 92 GLY A O 1
ATOM 742 N N . THR A 1 93 ? -3.481 9.622 9.878 1.00 96.50 93 THR A N 1
ATOM 743 C CA . THR A 1 93 ? -3.664 11.082 9.905 1.00 96.50 93 THR A CA 1
ATOM 744 C C . THR A 1 93 ? -4.771 11.501 8.938 1.00 96.50 93 THR A C 1
ATOM 746 O O . THR A 1 93 ? -5.173 10.730 8.058 1.00 96.50 93 THR A O 1
ATOM 749 N N . GLY A 1 94 ? -5.294 12.713 9.101 1.00 96.94 94 GLY A N 1
ATOM 750 C CA . GLY A 1 94 ? -6.426 13.241 8.349 1.00 96.94 94 GLY A CA 1
ATOM 751 C C . GLY A 1 94 ? -7.616 12.288 8.406 1.00 96.94 94 GLY A C 1
ATOM 752 O O . GLY A 1 94 ? -8.042 11.858 9.475 1.00 96.94 94 GLY A O 1
ATOM 753 N N . ILE A 1 95 ? -8.106 11.870 7.239 1.00 97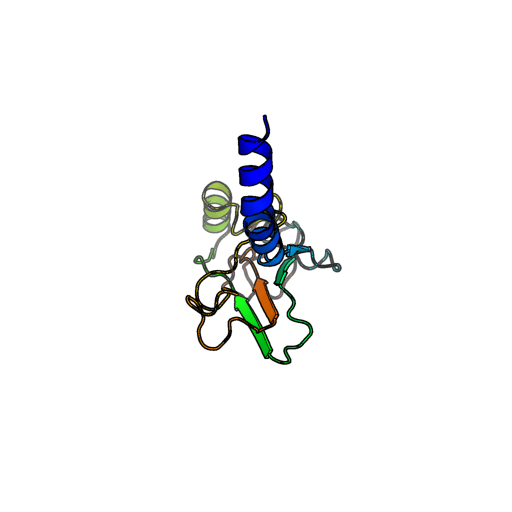.69 95 ILE A N 1
ATOM 754 C CA . ILE A 1 95 ? -9.245 10.947 7.125 1.00 97.69 95 ILE A CA 1
ATOM 755 C C . ILE A 1 95 ? -8.979 9.539 7.702 1.00 97.69 95 ILE A C 1
ATOM 757 O O . ILE A 1 95 ? -9.920 8.791 7.961 1.00 97.69 95 ILE A O 1
ATOM 761 N N . LEU A 1 96 ? -7.715 9.164 7.928 1.00 97.69 96 LEU A N 1
ATOM 762 C CA . LEU A 1 96 ? -7.336 7.903 8.581 1.00 97.69 96 LEU A CA 1
ATOM 763 C C . LEU A 1 96 ? -7.184 8.038 10.102 1.00 97.69 96 LEU A C 1
ATOM 765 O O . LEU A 1 96 ? -6.971 7.026 10.774 1.00 97.69 96 LEU A O 1
ATOM 769 N N . SER A 1 97 ? -7.254 9.259 10.640 1.00 96.31 97 SER A N 1
ATOM 770 C CA . SER A 1 97 ? -7.078 9.506 12.067 1.00 96.31 97 SER A CA 1
ATOM 771 C C . SER A 1 97 ? -8.220 8.890 12.873 1.00 96.31 97 SER A C 1
ATOM 773 O O . SER A 1 97 ? -9.381 8.991 12.463 1.00 96.31 97 SER A O 1
ATOM 775 N N . PRO A 1 98 ? -7.923 8.258 14.020 1.00 94.56 98 PRO A N 1
ATOM 776 C CA . PRO A 1 98 ? -8.938 7.784 14.945 1.00 94.56 98 PRO A CA 1
ATOM 777 C C . PRO A 1 98 ? -9.402 8.860 15.937 1.00 94.56 98 PRO A C 1
ATOM 779 O O . PRO A 1 98 ? -10.221 8.552 16.800 1.00 94.56 98 PRO A O 1
ATOM 782 N N . GLN A 1 99 ? -8.879 10.087 15.846 1.00 94.12 99 GLN A N 1
ATOM 783 C CA . GLN A 1 99 ? -9.254 11.201 16.715 1.00 94.12 99 GLN A CA 1
ATOM 784 C C . GLN A 1 99 ? -10.484 11.923 16.146 1.00 94.12 99 GLN A C 1
ATOM 786 O O . GLN A 1 99 ? -10.426 12.385 15.002 1.00 94.12 99 GLN A O 1
ATOM 791 N N . PRO A 1 100 ? -11.594 12.042 16.899 1.00 95.12 100 PRO A N 1
ATOM 792 C CA . PRO A 1 100 ? -12.779 12.773 16.449 1.00 95.12 100 PRO A CA 1
ATOM 793 C C . PRO A 1 100 ? -12.501 14.242 16.100 1.00 95.12 100 PRO A C 1
ATOM 795 O O . PRO A 1 100 ? -13.182 14.801 15.246 1.00 95.12 100 PRO A O 1
ATOM 798 N N . GLU A 1 101 ? -11.502 14.862 16.730 1.00 95.94 101 GLU A N 1
ATOM 799 C CA . GLU A 1 101 ? -11.119 16.259 16.500 1.00 95.94 101 GLU A CA 1
ATOM 800 C C . GLU A 1 101 ? -10.478 16.466 15.119 1.00 95.94 101 GLU A C 1
ATOM 802 O O . GLU A 1 101 ? -10.646 17.518 14.508 1.00 95.94 101 GLU A O 1
ATOM 807 N N . GLU A 1 102 ? -9.763 15.457 14.615 1.00 96.38 102 GLU A N 1
ATOM 808 C CA . GLU A 1 102 ? -9.108 15.477 13.301 1.00 96.38 102 GLU A CA 1
ATOM 809 C C . GLU A 1 102 ? -9.995 14.853 12.208 1.00 96.38 102 GLU A C 1
ATOM 811 O O . GLU A 1 102 ? -9.986 15.295 11.059 1.00 96.38 102 GLU A O 1
ATOM 816 N N . ASN A 1 103 ? -10.785 13.835 12.563 1.00 96.38 103 ASN A N 1
ATOM 817 C CA . ASN A 1 103 ? -11.636 13.069 11.655 1.00 96.38 103 ASN A CA 1
ATOM 818 C C . ASN A 1 103 ? -13.089 12.992 12.166 1.00 96.38 103 ASN A C 1
ATOM 820 O O . ASN A 1 103 ? -13.558 11.928 12.585 1.00 96.38 103 ASN A O 1
ATOM 824 N N . PRO A 1 104 ? -13.853 14.092 12.096 1.00 96.50 104 PRO A N 1
ATOM 825 C CA . PRO A 1 104 ? -15.151 14.211 12.767 1.00 96.50 104 PRO A CA 1
ATOM 826 C C . PRO A 1 104 ? -16.195 13.192 12.303 1.00 96.50 104 PRO A C 1
ATOM 828 O O . PRO A 1 104 ? -17.108 12.844 13.052 1.00 96.50 104 PRO A O 1
ATOM 831 N N . HIS A 1 105 ? -16.068 12.675 11.081 1.00 96.31 105 HIS A N 1
ATOM 832 C CA . HIS A 1 105 ? -17.073 11.793 10.497 1.00 96.31 105 HIS A CA 1
ATOM 833 C C . HIS A 1 105 ? -16.679 10.309 10.540 1.00 96.31 105 HIS A C 1
ATOM 835 O O . HIS A 1 105 ? -17.554 9.448 10.679 1.00 96.31 105 HIS A O 1
ATOM 841 N N . TRP A 1 106 ? -15.398 9.985 10.331 1.00 96.94 106 TRP A N 1
ATOM 842 C CA . TRP A 1 106 ? -14.944 8.616 10.041 1.00 96.94 106 TRP A CA 1
ATOM 843 C C . TRP A 1 106 ? -13.923 8.086 11.061 1.00 96.94 106 TRP A C 1
ATOM 845 O O . TRP A 1 106 ? -13.415 6.983 10.869 1.00 96.94 106 TRP A O 1
ATOM 855 N N . TRP A 1 107 ? -13.675 8.788 12.176 1.00 95.88 107 TRP A N 1
ATOM 856 C CA . TRP A 1 107 ? -12.681 8.392 13.190 1.00 95.88 107 TRP A CA 1
ATOM 857 C C . TRP A 1 107 ? -12.859 6.960 13.724 1.00 95.88 107 TRP A C 1
ATOM 859 O O . TRP A 1 107 ? -11.893 6.271 14.063 1.00 95.88 107 TRP A O 1
ATOM 869 N N . ASN A 1 108 ? -14.105 6.480 13.765 1.00 95.38 108 ASN A N 1
ATOM 870 C CA . ASN A 1 108 ? -14.438 5.136 14.227 1.00 95.38 108 ASN A CA 1
ATOM 871 C C . ASN A 1 108 ? -14.544 4.094 13.092 1.00 95.38 108 ASN A C 1
ATOM 873 O O . ASN A 1 108 ? -15.087 3.015 13.303 1.00 95.38 108 ASN A O 1
ATOM 877 N N . ALA A 1 109 ? -14.105 4.382 11.865 1.00 97.62 109 ALA A N 1
ATOM 878 C CA . ALA A 1 109 ? -14.034 3.381 10.796 1.00 97.62 109 ALA A CA 1
ATOM 879 C C . ALA A 1 109 ? -12.894 2.371 11.037 1.00 97.62 109 ALA A C 1
ATOM 881 O O . ALA A 1 109 ? -11.939 2.646 11.768 1.00 97.62 109 ALA A O 1
ATOM 882 N N . ASN A 1 110 ? -12.979 1.204 10.392 1.00 98.06 110 ASN A N 1
ATOM 883 C CA . ASN A 1 110 ? -11.801 0.374 10.150 1.00 98.06 110 ASN A CA 1
ATOM 884 C C . ASN A 1 110 ? -10.953 1.080 9.090 1.00 98.06 110 ASN A C 1
ATOM 886 O O . ASN A 1 110 ? -11.469 1.407 8.017 1.00 98.06 110 ASN A O 1
ATOM 890 N N . THR A 1 111 ? -9.678 1.327 9.372 1.00 98.19 111 THR A N 1
ATOM 891 C CA . THR A 1 111 ? -8.795 2.055 8.455 1.00 98.19 111 THR A CA 1
ATOM 892 C C . THR A 1 111 ? -7.679 1.154 7.954 1.00 98.19 111 THR A C 1
ATOM 894 O O . THR A 1 111 ? -7.039 0.432 8.721 1.00 98.19 111 THR A O 1
ATOM 897 N N . VAL A 1 112 ? -7.451 1.201 6.645 1.00 98.62 112 VAL A N 1
ATOM 898 C CA . VAL A 1 112 ? -6.392 0.485 5.940 1.00 98.62 112 VAL A CA 1
ATOM 899 C C . VAL A 1 112 ? -5.591 1.495 5.128 1.00 98.62 112 VAL A C 1
ATOM 901 O O . VAL A 1 112 ? -6.159 2.293 4.388 1.00 98.62 112 VAL A O 1
ATOM 904 N N . PHE A 1 113 ? -4.270 1.458 5.257 1.00 98.81 113 PHE A N 1
ATOM 905 C CA . PHE A 1 113 ? -3.342 2.243 4.449 1.00 98.81 113 PHE A CA 1
ATOM 906 C C . PHE A 1 113 ? -2.494 1.276 3.631 1.00 98.81 113 PHE A C 1
ATOM 908 O O . PHE A 1 113 ? -1.781 0.451 4.204 1.00 98.81 113 PHE A O 1
ATOM 915 N N . VAL A 1 114 ? -2.566 1.372 2.308 1.00 98.69 114 VAL A N 1
ATOM 916 C CA . VAL A 1 114 ? -1.789 0.547 1.382 1.00 98.69 114 VAL A CA 1
ATOM 917 C C . VAL A 1 114 ? -0.610 1.388 0.887 1.00 98.69 114 VAL A C 1
ATOM 919 O O . VAL A 1 114 ? -0.828 2.331 0.118 1.00 98.69 114 VAL A O 1
ATOM 922 N N . PRO A 1 115 ? 0.628 1.117 1.347 1.00 98.62 115 PRO A N 1
ATOM 923 C CA . PRO A 1 115 ? 1.782 1.867 0.887 1.00 98.62 115 PRO A CA 1
ATOM 924 C C . PRO A 1 115 ? 2.051 1.583 -0.585 1.00 98.62 115 PRO A C 1
ATOM 926 O O . PRO A 1 115 ? 1.931 0.451 -1.057 1.00 98.62 115 PRO A O 1
ATOM 929 N N . TYR A 1 116 ? 2.450 2.618 -1.303 1.00 98.3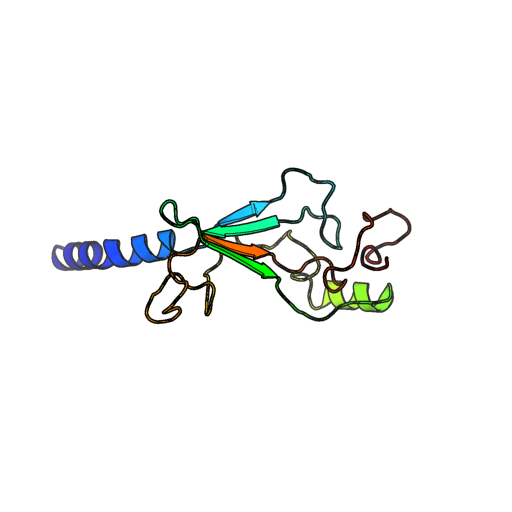8 116 TYR A N 1
ATOM 930 C CA . TYR A 1 116 ? 2.671 2.537 -2.735 1.00 98.38 116 TYR A CA 1
ATOM 931 C C . TYR A 1 116 ? 4.095 2.079 -3.016 1.00 98.38 116 TYR A C 1
ATOM 933 O O . TYR A 1 116 ? 5.040 2.834 -2.798 1.00 98.38 116 TYR A O 1
ATOM 941 N N . CYS A 1 117 ? 4.248 0.840 -3.488 1.00 97.88 117 CYS A N 1
ATOM 942 C CA . CYS A 1 117 ? 5.555 0.251 -3.793 1.00 97.88 117 CYS A CA 1
ATOM 943 C C . CYS A 1 117 ? 5.681 -0.366 -5.193 1.00 97.88 117 CYS A C 1
ATOM 945 O O . CYS A 1 117 ? 6.618 -1.129 -5.441 1.00 97.88 117 CYS A O 1
ATOM 947 N N . SER A 1 118 ? 4.731 -0.063 -6.080 1.00 96.81 118 SER A N 1
ATOM 948 C CA . SER A 1 118 ? 4.619 -0.628 -7.429 1.00 96.81 118 SER A CA 1
ATOM 949 C C . SER A 1 118 ? 5.010 0.352 -8.542 1.00 96.81 118 SER A C 1
ATOM 951 O O . SER A 1 118 ? 5.309 -0.076 -9.652 1.00 96.81 118 SER A O 1
ATOM 953 N N . SER A 1 119 ? 5.087 1.659 -8.259 1.00 97.25 119 SER A N 1
ATOM 954 C CA . SER A 1 119 ? 5.526 2.699 -9.212 1.00 97.25 119 SER A CA 1
ATOM 955 C C . SER A 1 119 ? 4.753 2.745 -10.545 1.00 97.25 119 SER A C 1
ATOM 957 O O . SER A 1 119 ? 5.2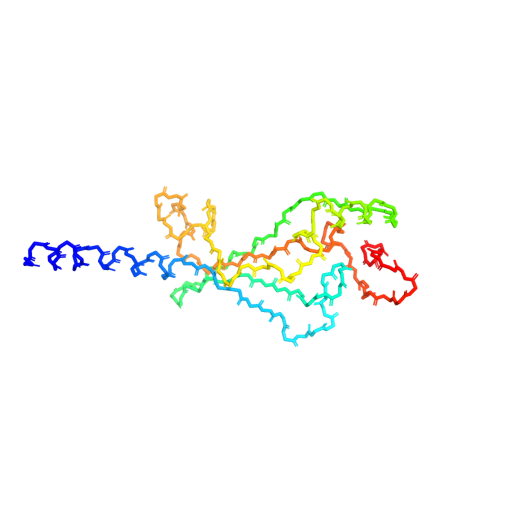63 3.292 -11.520 1.00 97.25 119 SER A O 1
ATOM 959 N N . ASP A 1 120 ? 3.531 2.218 -10.568 1.00 96.06 120 ASP A N 1
ATOM 960 C CA . ASP A 1 120 ? 2.692 1.938 -11.741 1.00 96.06 120 ASP A CA 1
ATOM 961 C C . ASP A 1 120 ? 1.296 2.591 -11.664 1.00 96.06 120 ASP A C 1
ATOM 963 O O . ASP A 1 120 ? 0.380 2.210 -12.390 1.00 96.06 120 ASP A O 1
ATOM 967 N N . VAL A 1 121 ? 1.090 3.539 -10.744 1.00 97.19 121 VAL A N 1
ATOM 968 C CA . VAL A 1 121 ? -0.211 4.199 -10.518 1.00 97.19 121 VAL A CA 1
ATOM 969 C C . VAL A 1 121 ? -1.340 3.194 -10.219 1.00 97.19 121 VAL A C 1
ATOM 971 O O . VAL A 1 121 ? -2.492 3.425 -10.574 1.00 97.19 121 VAL A O 1
ATOM 974 N N . TRP A 1 122 ? -1.018 2.075 -9.560 1.00 96.69 122 TRP A N 1
ATOM 975 C CA . TRP A 1 122 ? -1.963 0.999 -9.228 1.00 96.69 122 TRP A CA 1
ATOM 976 C C . TRP A 1 122 ? -2.572 0.293 -10.450 1.00 96.69 122 TRP A C 1
ATOM 978 O O . TRP A 1 122 ? -3.654 -0.284 -10.347 1.00 96.69 122 TRP A O 1
ATOM 988 N N . SER A 1 123 ? -1.901 0.351 -11.605 1.00 96.19 123 SER A N 1
ATOM 989 C CA . SE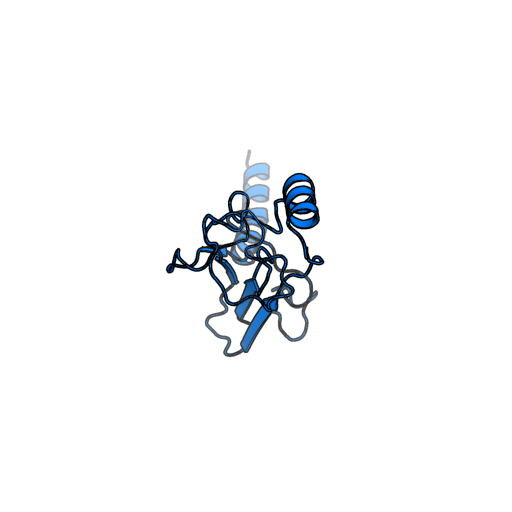R A 1 123 ? -2.396 -0.224 -12.864 1.00 96.19 123 SER A CA 1
ATOM 990 C C . SER A 1 123 ? -1.734 -1.543 -13.271 1.00 96.19 123 SER A C 1
ATOM 992 O O . SER A 1 123 ? -2.294 -2.256 -14.103 1.00 96.19 123 SER A O 1
ATOM 994 N N . GLY A 1 124 ? -0.573 -1.882 -12.699 1.00 92.50 124 GLY A N 1
ATOM 995 C CA . GLY A 1 124 ? 0.197 -3.059 -13.083 1.00 92.50 124 GLY A CA 1
ATOM 996 C C . GLY A 1 124 ? -0.485 -4.366 -12.691 1.00 92.50 124 GLY A C 1
ATOM 997 O O . GLY A 1 124 ? -1.128 -4.478 -11.643 1.00 92.50 124 GLY A O 1
ATOM 998 N N . SER A 1 125 ? -0.331 -5.378 -13.543 1.00 91.62 125 SER A N 1
ATOM 999 C CA . SER A 1 125 ? -0.949 -6.697 -13.345 1.00 91.62 125 SER A CA 1
ATOM 1000 C C . SER A 1 125 ? 0.009 -7.875 -13.530 1.00 91.62 125 SER A C 1
ATOM 1002 O O . SER A 1 125 ? -0.401 -9.031 -13.392 1.00 91.62 125 SER A O 1
ATOM 1004 N N . THR A 1 126 ? 1.289 -7.611 -13.810 1.00 84.50 126 THR A N 1
ATOM 1005 C CA . THR A 1 126 ? 2.295 -8.651 -14.038 1.00 84.50 126 THR A CA 1
ATOM 1006 C C . THR A 1 126 ? 3.290 -8.786 -12.880 1.00 84.50 126 THR A C 1
ATOM 1008 O O . THR A 1 126 ? 3.671 -7.802 -12.246 1.00 84.50 126 THR A O 1
ATOM 1011 N N . PRO A 1 127 ? 3.737 -10.017 -12.569 1.00 78.00 127 PRO A N 1
ATOM 1012 C CA . PRO A 1 127 ? 4.805 -10.233 -11.603 1.00 78.00 127 PRO A CA 1
ATOM 1013 C C . PRO A 1 127 ? 6.172 -9.853 -12.190 1.00 78.00 127 PRO A C 1
ATOM 1015 O O . PRO A 1 127 ? 6.393 -9.888 -13.403 1.00 78.00 127 PRO A O 1
ATOM 1018 N N . LYS A 1 128 ? 7.139 -9.567 -11.311 1.00 69.75 128 LYS A N 1
ATOM 1019 C CA . LYS A 1 128 ? 8.539 -9.371 -11.708 1.00 69.75 128 LYS A CA 1
ATOM 1020 C C . LYS A 1 128 ? 9.079 -10.649 -12.363 1.00 69.75 128 LYS A C 1
ATOM 1022 O O . LYS A 1 128 ? 9.171 -11.690 -11.723 1.00 69.75 128 LYS A O 1
ATOM 1027 N N . THR A 1 129 ? 9.483 -10.552 -13.626 1.00 66.31 129 THR A N 1
ATOM 1028 C CA . THR A 1 129 ? 10.234 -11.598 -14.339 1.00 66.31 129 THR A CA 1
ATOM 1029 C C . THR A 1 129 ? 11.716 -11.225 -14.400 1.00 66.31 129 THR A C 1
ATOM 1031 O O . THR A 1 129 ? 12.016 -10.054 -14.646 1.00 66.31 129 THR A O 1
ATOM 1034 N N . ASP A 1 130 ? 12.633 -12.191 -14.262 1.00 58.78 130 ASP A N 1
ATOM 1035 C CA . ASP A 1 130 ? 14.096 -11.962 -14.236 1.00 58.78 130 ASP A CA 1
ATOM 1036 C C . ASP A 1 130 ? 14.625 -11.088 -15.385 1.00 58.78 130 ASP A C 1
ATOM 1038 O O . ASP A 1 130 ? 15.584 -10.338 -15.214 1.00 58.78 130 ASP A O 1
ATOM 1042 N N . GLN A 1 131 ? 13.966 -11.103 -16.545 1.00 50.22 131 GLN A N 1
ATOM 1043 C CA . GLN A 1 131 ? 14.399 -10.332 -17.712 1.00 50.22 131 GLN A CA 1
ATOM 1044 C C . GLN A 1 131 ? 14.089 -8.827 -17.662 1.00 50.22 131 GLN A C 1
ATOM 1046 O O . GLN A 1 131 ? 14.592 -8.081 -18.497 1.00 50.22 131 GLN A O 1
ATOM 1051 N N . ARG A 1 132 ? 13.275 -8.353 -16.710 1.00 52.69 132 ARG A N 1
ATOM 1052 C CA . ARG A 1 132 ? 12.774 -6.964 -16.695 1.00 52.69 132 ARG A CA 1
ATOM 1053 C C . ARG A 1 132 ? 13.434 -6.055 -15.653 1.00 52.69 132 ARG A C 1
ATOM 1055 O O . ARG A 1 132 ? 13.171 -4.857 -15.631 1.00 52.69 132 ARG A O 1
ATOM 1062 N N . GLY A 1 133 ? 14.320 -6.558 -14.791 1.00 56.38 133 GLY A N 1
ATOM 1063 C CA . GLY A 1 133 ? 14.892 -5.741 -13.709 1.00 56.38 133 GLY A CA 1
ATOM 1064 C C . GLY A 1 133 ? 13.795 -5.047 -12.879 1.00 56.38 133 GLY A C 1
ATOM 1065 O O . GLY A 1 133 ? 12.774 -5.657 -12.572 1.00 56.38 133 GLY A O 1
ATOM 1066 N N . HIS A 1 134 ? 13.962 -3.764 -12.548 1.00 57.53 134 HIS A N 1
ATOM 1067 C CA . HIS A 1 134 ? 12.924 -2.966 -11.873 1.00 57.53 134 HIS A CA 1
ATOM 1068 C C . HIS A 1 134 ? 11.750 -2.540 -12.788 1.00 57.53 134 HIS A C 1
ATOM 1070 O O . HIS A 1 134 ? 10.866 -1.819 -12.333 1.00 57.53 134 HIS A O 1
ATOM 1076 N N . GLN A 1 135 ? 11.681 -2.995 -14.050 1.00 52.47 135 GLN A N 1
ATOM 1077 C CA . GLN A 1 135 ? 10.569 -2.707 -14.976 1.00 52.47 135 GLN A CA 1
ATOM 1078 C C . GLN A 1 135 ? 9.299 -3.530 -14.704 1.00 52.47 135 GLN A C 1
ATOM 1080 O O . GLN A 1 135 ? 8.399 -3.520 -15.537 1.00 52.47 135 GLN A O 1
ATOM 1085 N N . GLY A 1 136 ? 9.172 -4.214 -13.561 1.00 50.56 136 GLY A N 1
ATOM 1086 C CA . GLY A 1 136 ? 7.901 -4.845 -13.167 1.00 50.56 136 GLY A CA 1
ATOM 1087 C C . GLY A 1 136 ? 6.713 -3.866 -13.096 1.00 50.56 136 GLY A C 1
ATOM 1088 O O . GLY A 1 136 ? 5.580 -4.305 -13.011 1.00 50.56 136 GLY A O 1
ATOM 1089 N N . ALA A 1 137 ? 6.967 -2.552 -13.167 1.00 47.56 137 ALA A N 1
ATOM 1090 C CA . ALA A 1 137 ? 5.955 -1.501 -13.290 1.00 47.56 137 ALA A CA 1
ATOM 1091 C C . ALA A 1 137 ? 5.364 -1.336 -14.711 1.00 47.56 137 ALA A C 1
ATOM 1093 O O . ALA A 1 137 ? 4.452 -0.535 -14.898 1.00 47.56 137 ALA A O 1
ATOM 1094 N N . LEU A 1 138 ? 5.904 -2.018 -15.729 1.00 45.03 138 LEU A N 1
ATOM 1095 C CA . LEU A 1 138 ? 5.500 -1.849 -17.127 1.00 45.03 138 LEU A CA 1
ATOM 1096 C C . LEU A 1 138 ? 4.632 -3.026 -17.598 1.00 45.03 138 LEU A C 1
ATOM 1098 O O . LEU A 1 138 ? 5.161 -4.043 -18.066 1.00 45.03 138 LEU A O 1
ATOM 1102 N N . ASN A 1 139 ? 3.315 -2.784 -17.533 1.00 43.28 139 ASN A N 1
ATOM 1103 C CA . ASN A 1 139 ? 2.160 -3.590 -17.980 1.00 43.28 139 ASN A CA 1
ATOM 1104 C C . ASN A 1 139 ? 1.663 -4.633 -16.973 1.00 43.28 139 ASN A C 1
ATOM 1106 O O . ASN A 1 139 ? 2.392 -5.618 -16.762 1.00 43.28 139 ASN A O 1
#

Nearest PDB structures (foldseek):
  7bnf-assembly1_A  TM=9.632E-01  e=1.236E-18  Homo sapiens
  4uz6-assembly1_A  TM=9.982E-01  e=5.562E-18  Homo sapiens
  4uz1-assembly1_A  TM=9.602E-01  e=1.409E-18  Homo sapiens
  6tuz-assembly1_A  TM=9.626E-01  e=2.227E-18  Homo sapiens
  6zvl-assembly1_A  TM=9.579E-01  e=2.538E-18  Homo sapiens

Solvent-accessible surface area (backbone atoms only — not comparable to full-atom values): 7738 Å² total; per-residue (Å²): 117,69,69,62,53,52,54,52,59,68,45,44,63,61,56,52,50,58,60,73,62,36,18,40,56,42,70,47,87,58,60,80,49,47,18,33,74,59,37,47,32,50,35,27,40,32,85,30,94,91,37,92,45,76,45,81,44,75,51,79,81,74,65,38,89,44,54,68,51,29,52,56,39,46,77,76,44,38,74,39,26,33,46,89,79,62,63,68,56,45,78,47,59,56,80,51,12,67,44,54,91,69,12,76,86,49,21,65,32,21,33,34,44,33,69,39,20,46,34,32,81,90,66,50,81,47,71,74,50,91,90,46,62,59,35,31,28,69,83